Protein AF-A0AAU3Q7L6-F1 (afdb_monomer)

Sequence (71 aa):
MTAVDHTRFRVGDEVHVVRVYTPPTMRSRAEIRGLLTDTDEHSFVIDGERGRLCWNSGPNIEQTVEHVRPA

Foldseek 3Di:
DDQAPCVPDDQQFWKKKWKWFADPPDIDIDIDTAGFHDDDPFWTDGPPDPDIAGSCNDDRIDMDMDTDDDD

Secondary structure (DSSP, 8-state):
-----GGG--TT-EEEEEEEE--TT--EEEEEEEEEEEE-SSEEEETT-SSPEESS--TTEEEEEEE----

Nearest PDB structures (foldseek):
  8zra-assembly1_A  TM=5.021E-01  e=1.128E-01  Bacillus amyloliquefaciens
  1ci0-assembly1_B  TM=4.890E-01  e=1.317E+00  Saccharomyces cerevisiae
  6u9j-assembly1_A  TM=3.659E-01  e=8.245E-01  Escherichia coli O157:H7
  8qy6-assembly1_F  TM=3.224E-01  e=4.498E+00  Homo sapiens

Radius of gyration: 12.14 Å; Cα contacts (8 Å, |Δi|>4): 133; chains: 1; bounding box: 30×23×36 Å

pLDDT: mean 86.87, std 10.63, range [56.34, 95.44]

Solvent-accessible surface area (backbone atoms only — not comparable to full-atom values): 4277 Å² total; per-residue (Å²): 116,66,72,52,77,62,90,80,63,54,72,73,39,44,33,40,36,41,38,38,39,46,59,102,86,60,80,47,77,49,77,49,73,39,36,26,66,41,73,61,101,54,31,33,24,45,69,75,49,100,57,78,45,52,49,62,68,50,89,46,28,47,59,49,77,42,77,59,73,87,129

Mean predicted aligned error: 5.04 Å

Structure (mmCIF, N/CA/C/O backbone):
data_AF-A0AAU3Q7L6-F1
#
_entry.id   AF-A0AAU3Q7L6-F1
#
loop_
_atom_site.group_PDB
_atom_site.id
_atom_site.type_symbol
_atom_site.label_atom_id
_atom_site.label_alt_id
_atom_site.label_comp_id
_atom_site.label_asym_id
_atom_site.label_entity_id
_atom_site.label_seq_id
_atom_site.pdbx_PDB_ins_code
_atom_site.Cartn_x
_atom_site.Cartn_y
_atom_site.Cartn_z
_atom_site.occupancy
_atom_site.B_iso_or_equiv
_atom_site.auth_seq_id
_atom_site.auth_comp_id
_atom_site.auth_asym_id
_atom_site.auth_atom_id
_atom_site.pdbx_PDB_model_num
ATOM 1 N N . MET A 1 1 ? 9.211 -9.281 -7.143 1.00 58.84 1 MET A N 1
ATOM 2 C CA . MET A 1 1 ? 8.128 -8.370 -6.720 1.00 58.84 1 MET A CA 1
ATOM 3 C C . MET A 1 1 ? 7.171 -9.165 -5.861 1.00 58.84 1 MET A C 1
ATOM 5 O O . MET A 1 1 ? 6.660 -10.173 -6.336 1.00 58.84 1 MET A O 1
ATOM 9 N N . THR A 1 2 ? 6.986 -8.762 -4.610 1.00 64.94 2 THR A N 1
ATOM 10 C CA . THR A 1 2 ? 6.173 -9.509 -3.645 1.00 64.94 2 THR A CA 1
ATOM 11 C C . THR A 1 2 ? 4.977 -8.643 -3.296 1.00 64.94 2 THR A C 1
ATOM 13 O O . THR A 1 2 ? 5.156 -7.536 -2.796 1.00 64.94 2 THR A O 1
ATOM 16 N N . ALA A 1 3 ? 3.772 -9.104 -3.625 1.00 75.69 3 ALA A N 1
ATOM 17 C CA . ALA A 1 3 ? 2.562 -8.424 -3.188 1.00 75.69 3 ALA A CA 1
ATOM 18 C C . ALA A 1 3 ? 2.498 -8.478 -1.655 1.00 75.69 3 ALA A C 1
ATOM 20 O O . ALA A 1 3 ? 2.702 -9.541 -1.066 1.00 75.69 3 ALA A O 1
ATOM 21 N N . VAL A 1 4 ? 2.245 -7.334 -1.020 1.00 87.69 4 VAL A N 1
ATOM 22 C CA . VAL A 1 4 ? 2.005 -7.273 0.424 1.00 87.69 4 VAL A CA 1
ATOM 23 C C . VAL A 1 4 ? 0.641 -7.901 0.702 1.00 87.69 4 VAL A C 1
ATOM 25 O O . VAL A 1 4 ? -0.340 -7.563 0.039 1.00 87.69 4 VAL A O 1
ATOM 28 N N . ASP A 1 5 ? 0.572 -8.809 1.677 1.00 89.75 5 ASP A N 1
ATOM 29 C CA . ASP A 1 5 ? -0.700 -9.347 2.166 1.00 89.75 5 ASP A CA 1
ATOM 30 C C . ASP A 1 5 ? -1.437 -8.261 2.960 1.00 89.75 5 ASP A C 1
ATOM 32 O O . ASP A 1 5 ? -1.265 -8.116 4.173 1.00 89.75 5 ASP A O 1
ATOM 36 N N . HIS A 1 6 ? -2.228 -7.462 2.244 1.00 89.94 6 HIS A N 1
ATOM 37 C CA . HIS A 1 6 ? -2.917 -6.304 2.803 1.00 89.94 6 HIS A CA 1
ATOM 38 C C . HIS A 1 6 ? -4.027 -6.682 3.793 1.00 89.94 6 HIS A C 1
ATOM 40 O O . HIS A 1 6 ? -4.438 -5.850 4.594 1.00 89.94 6 HIS A O 1
ATOM 46 N N . THR A 1 7 ? -4.491 -7.939 3.798 1.00 92.31 7 THR A N 1
ATOM 47 C CA . THR A 1 7 ? -5.602 -8.394 4.658 1.00 92.31 7 THR A CA 1
ATOM 48 C C . THR A 1 7 ? -5.269 -8.362 6.154 1.00 92.31 7 THR A C 1
ATOM 50 O O . THR A 1 7 ? -6.155 -8.474 7.004 1.00 92.31 7 THR A O 1
ATOM 53 N N . ARG A 1 8 ? -3.984 -8.192 6.480 1.00 92.31 8 ARG A N 1
ATOM 54 C CA . ARG A 1 8 ? -3.453 -8.133 7.845 1.00 92.31 8 ARG A CA 1
ATOM 55 C C . ARG A 1 8 ? -3.414 -6.727 8.430 1.00 92.31 8 ARG A C 1
ATOM 57 O O . ARG A 1 8 ? -3.136 -6.607 9.618 1.00 92.31 8 ARG A O 1
ATOM 64 N N . PHE A 1 9 ? -3.670 -5.699 7.626 1.00 93.31 9 PHE A N 1
ATOM 65 C CA . PHE A 1 9 ? -3.586 -4.301 8.036 1.00 93.31 9 PHE A CA 1
ATOM 66 C C . PHE A 1 9 ? -4.972 -3.663 8.062 1.00 93.31 9 PHE A C 1
ATOM 68 O O . PHE A 1 9 ? -5.833 -3.974 7.235 1.00 93.31 9 PHE A O 1
ATOM 75 N N . ARG A 1 10 ? -5.208 -2.779 9.028 1.00 94.44 10 ARG A N 1
ATOM 76 C CA . ARG A 1 10 ? -6.480 -2.071 9.209 1.00 94.44 10 ARG A CA 1
ATOM 77 C C . ARG A 1 10 ? -6.243 -0.587 9.452 1.00 94.44 10 ARG A C 1
ATOM 79 O O . ARG A 1 10 ? -5.192 -0.183 9.938 1.00 94.44 10 ARG A O 1
ATOM 86 N N . VAL A 1 11 ? -7.250 0.229 9.135 1.00 94.75 11 VAL A N 1
ATOM 87 C CA . VAL A 1 11 ? -7.260 1.644 9.534 1.00 94.75 11 VAL A CA 1
ATOM 88 C C . VAL A 1 11 ? -7.097 1.732 11.053 1.00 94.75 11 VAL A C 1
ATOM 90 O O . VAL A 1 11 ? -7.789 1.029 11.791 1.00 94.75 11 VAL A O 1
ATOM 93 N N . GLY A 1 12 ? -6.186 2.591 11.502 1.00 93.50 12 GLY A N 1
ATOM 94 C CA . GLY A 1 12 ? -5.781 2.720 12.900 1.00 93.50 12 GLY A CA 1
ATOM 95 C C . GLY A 1 12 ? -4.543 1.903 13.286 1.00 93.50 12 GLY A C 1
ATOM 96 O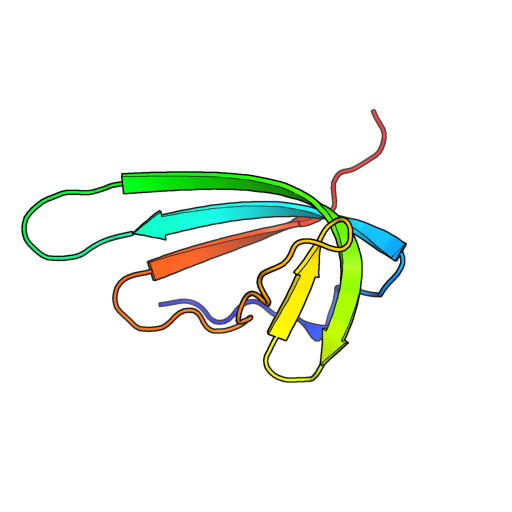 O . GLY A 1 12 ? -4.041 2.095 14.391 1.00 93.50 12 GLY A O 1
ATOM 97 N N . ASP A 1 13 ? -4.022 1.039 12.409 1.00 94.19 13 ASP A N 1
ATOM 98 C CA . ASP A 1 13 ? -2.738 0.374 12.643 1.00 94.19 13 ASP A CA 1
ATOM 99 C C . ASP A 1 13 ? -1.581 1.351 12.413 1.00 94.19 13 ASP A C 1
ATOM 101 O O . ASP A 1 13 ? -1.552 2.074 11.415 1.00 94.19 13 ASP A O 1
ATOM 105 N N . GLU A 1 14 ? -0.585 1.331 13.295 1.00 94.88 14 GLU A N 1
ATOM 106 C CA . GLU A 1 14 ? 0.691 2.000 13.049 1.00 94.88 14 GLU A CA 1
ATOM 107 C C . GLU A 1 14 ? 1.612 1.068 12.252 1.00 94.88 14 GLU A C 1
ATOM 109 O O . GLU A 1 14 ? 1.849 -0.084 12.634 1.00 94.88 14 GLU A O 1
ATOM 114 N N . VAL A 1 15 ? 2.120 1.553 11.120 1.00 94.62 15 VAL A N 1
ATOM 115 C CA . VAL A 1 15 ? 2.911 0.759 10.176 1.00 94.62 15 VAL A CA 1
ATOM 116 C C . VAL A 1 15 ? 4.224 1.439 9.809 1.00 94.62 15 VAL A C 1
ATOM 118 O O . VAL A 1 15 ? 4.339 2.664 9.770 1.00 94.62 15 VAL A O 1
ATOM 121 N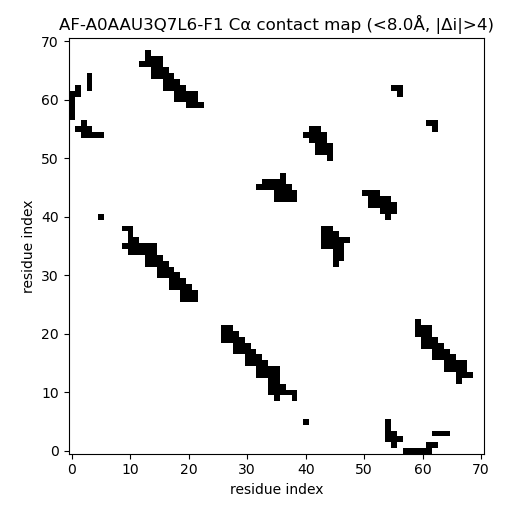 N . HIS A 1 16 ? 5.229 0.624 9.497 1.00 94.31 16 HIS A N 1
ATOM 122 C CA . HIS A 1 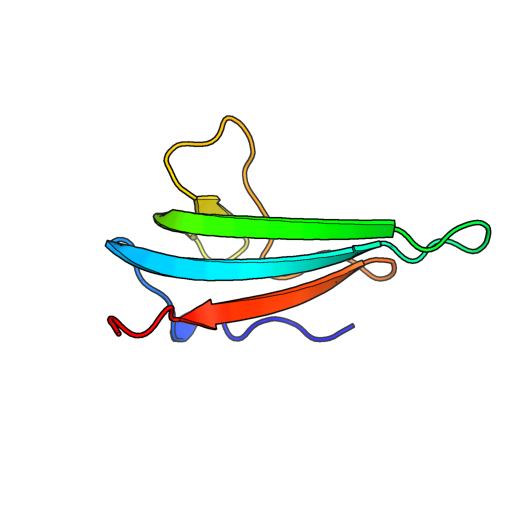16 ? 6.480 1.036 8.869 1.00 94.31 16 HIS A CA 1
ATOM 123 C C . HIS A 1 16 ? 6.519 0.475 7.453 1.00 94.31 16 HIS A C 1
ATOM 125 O O . HIS A 1 16 ? 6.457 -0.734 7.240 1.00 94.31 16 HIS A O 1
ATOM 131 N N . VAL A 1 17 ? 6.624 1.371 6.481 1.00 93.56 17 VAL A N 1
ATOM 132 C CA . VAL A 1 17 ? 6.751 1.052 5.065 1.00 93.56 17 VAL A CA 1
ATOM 133 C C . VAL A 1 17 ? 8.168 1.347 4.615 1.00 93.56 17 VAL A C 1
ATOM 135 O O . VAL A 1 17 ? 8.667 2.463 4.774 1.00 93.56 17 VAL A O 1
ATOM 138 N N . VAL A 1 18 ? 8.806 0.363 3.991 1.00 93.25 18 VAL A N 1
ATOM 139 C CA . VAL A 1 18 ? 10.103 0.534 3.335 1.00 93.25 18 VAL A CA 1
ATOM 140 C C . VAL A 1 18 ? 9.914 0.279 1.850 1.00 93.25 18 VAL A C 1
ATOM 142 O O . VAL A 1 18 ? 9.457 -0.789 1.449 1.00 93.25 18 VAL A O 1
ATOM 145 N N . ARG A 1 19 ? 10.283 1.260 1.024 1.00 91.62 19 ARG A N 1
ATOM 146 C CA . ARG A 1 19 ? 10.291 1.143 -0.437 1.00 91.62 19 ARG A CA 1
ATOM 147 C C . ARG A 1 19 ? 11.717 1.237 -0.942 1.00 91.62 19 ARG A C 1
ATOM 149 O O . ARG A 1 19 ? 12.417 2.216 -0.685 1.00 91.62 19 ARG A O 1
ATOM 156 N N . VAL A 1 20 ? 12.138 0.228 -1.685 1.00 91.75 20 VAL A N 1
ATOM 157 C CA . VAL A 1 20 ? 13.412 0.211 -2.396 1.00 91.75 20 VAL A CA 1
ATOM 158 C C . VAL A 1 20 ? 13.098 0.333 -3.878 1.00 91.75 20 VAL A C 1
ATOM 160 O O . VAL A 1 20 ? 12.548 -0.581 -4.487 1.00 91.75 20 VAL A O 1
ATOM 163 N N . TYR A 1 21 ? 13.427 1.489 -4.443 1.00 89.31 21 TYR A N 1
ATOM 164 C CA . TYR A 1 21 ? 13.280 1.765 -5.863 1.00 89.31 21 TYR A CA 1
ATOM 165 C C . TYR A 1 21 ? 14.485 1.196 -6.605 1.00 89.31 21 TYR A C 1
ATOM 167 O O . TYR A 1 21 ? 15.635 1.553 -6.329 1.00 89.31 21 TYR A O 1
ATOM 175 N N . THR A 1 22 ? 14.203 0.329 -7.563 1.00 79.56 22 THR A N 1
ATOM 176 C CA . THR A 1 22 ? 15.174 -0.366 -8.403 1.00 79.56 22 THR A CA 1
ATOM 177 C C . THR A 1 22 ? 14.834 -0.183 -9.890 1.00 79.56 22 THR A C 1
ATOM 179 O O . THR A 1 22 ? 14.149 -1.014 -10.476 1.00 79.56 22 THR A O 1
ATOM 182 N N . PRO A 1 23 ? 15.329 0.884 -10.550 1.00 72.75 2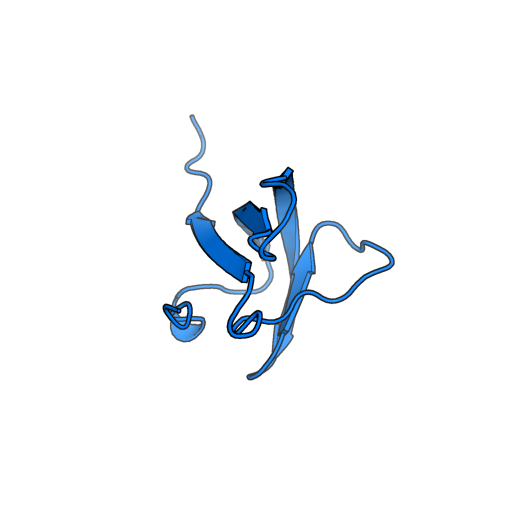3 PRO A N 1
ATOM 183 C CA . PRO A 1 23 ? 15.564 0.921 -11.997 1.00 72.75 23 PRO A CA 1
ATOM 184 C C . PRO A 1 23 ? 17.068 0.737 -12.325 1.00 72.75 23 PRO A C 1
ATOM 186 O O . PRO A 1 23 ? 17.906 0.845 -11.428 1.00 72.75 23 PRO A O 1
ATOM 189 N N . PRO A 1 24 ? 17.453 0.495 -13.597 1.00 59.12 24 PRO A N 1
ATOM 190 C CA . PRO A 1 24 ? 18.782 -0.013 -13.980 1.00 59.12 24 PRO A CA 1
ATOM 191 C C . PRO A 1 24 ? 19.992 0.896 -13.683 1.00 59.12 24 PRO A C 1
ATOM 193 O O . PRO A 1 24 ? 21.121 0.463 -13.893 1.00 59.12 24 PRO A O 1
ATOM 196 N N . THR A 1 25 ? 19.803 2.135 -13.217 1.00 63.19 25 THR A N 1
ATOM 197 C CA . THR A 1 25 ? 20.890 3.121 -13.063 1.00 63.19 25 THR A CA 1
ATOM 198 C C . THR A 1 25 ? 21.188 3.547 -11.624 1.00 63.19 25 THR A C 1
ATOM 200 O O . THR A 1 25 ? 22.330 3.906 -11.349 1.00 63.19 25 THR A O 1
ATOM 203 N N . MET A 1 26 ? 20.229 3.506 -10.688 1.00 71.88 26 MET A N 1
ATOM 204 C CA . MET A 1 26 ? 20.494 3.862 -9.285 1.00 71.88 26 MET A CA 1
ATOM 205 C C . MET A 1 26 ? 19.447 3.282 -8.327 1.00 71.88 26 MET A C 1
ATOM 207 O O . MET A 1 26 ? 18.245 3.423 -8.544 1.00 71.88 26 MET A O 1
ATOM 211 N N . ARG A 1 27 ? 19.917 2.666 -7.236 1.00 83.69 27 ARG A N 1
ATOM 212 C CA . ARG A 1 27 ? 19.079 2.160 -6.141 1.00 83.69 27 ARG A CA 1
ATOM 213 C C . ARG A 1 27 ? 18.796 3.287 -5.149 1.00 83.69 27 ARG A C 1
ATOM 215 O O . ARG A 1 27 ? 19.736 3.887 -4.634 1.00 83.69 27 ARG A O 1
ATOM 222 N N . SER A 1 28 ? 17.524 3.541 -4.853 1.00 90.00 28 SER A N 1
ATOM 223 C CA . SER A 1 28 ? 17.098 4.506 -3.828 1.00 90.00 28 SER A CA 1
ATOM 224 C C . SER A 1 28 ? 16.194 3.834 -2.796 1.00 90.00 28 SER A C 1
ATOM 226 O O . SER A 1 28 ? 15.483 2.883 -3.119 1.00 90.00 28 SER A O 1
ATOM 228 N N . ARG A 1 29 ? 16.226 4.310 -1.549 1.00 91.44 29 ARG A N 1
ATOM 229 C CA . ARG A 1 29 ? 15.432 3.780 -0.434 1.00 91.44 29 ARG A CA 1
ATOM 230 C C . ARG A 1 29 ? 14.641 4.909 0.217 1.00 91.44 29 ARG A C 1
ATOM 232 O O . ARG A 1 29 ? 15.215 5.941 0.547 1.00 91.44 29 ARG A O 1
ATOM 239 N N . ALA A 1 30 ? 13.349 4.683 0.420 1.00 89.94 30 ALA A N 1
ATOM 240 C CA . ALA A 1 30 ? 12.468 5.554 1.186 1.00 89.94 30 ALA A CA 1
ATOM 241 C C . ALA A 1 30 ? 11.831 4.767 2.335 1.00 89.94 30 ALA A C 1
ATOM 243 O O . ALA A 1 30 ? 11.484 3.595 2.176 1.00 89.94 30 ALA A O 1
ATOM 244 N N . GLU A 1 31 ? 11.678 5.423 3.480 1.00 92.62 31 GLU A N 1
ATOM 245 C CA . GLU A 1 31 ? 11.052 4.864 4.674 1.00 92.62 31 GLU A CA 1
ATOM 246 C C . GLU A 1 31 ? 9.961 5.813 5.156 1.00 92.62 31 GLU A C 1
ATOM 248 O O . GLU A 1 31 ? 10.176 7.022 5.214 1.00 92.62 31 GLU A O 1
ATOM 253 N N . ILE A 1 32 ? 8.797 5.259 5.480 1.00 91.69 32 ILE A N 1
ATOM 254 C CA . ILE A 1 32 ? 7.624 6.005 5.935 1.00 91.69 32 ILE A CA 1
ATOM 255 C C . ILE A 1 32 ? 7.070 5.267 7.149 1.00 91.69 32 ILE A C 1
ATOM 257 O O . ILE A 1 32 ? 6.901 4.050 7.103 1.00 91.69 32 ILE A O 1
ATOM 261 N N . ARG A 1 33 ? 6.807 5.980 8.240 1.00 92.75 33 ARG A N 1
ATOM 262 C CA . ARG A 1 33 ? 6.172 5.432 9.443 1.00 92.75 33 ARG A CA 1
ATOM 263 C C . ARG A 1 33 ? 4.977 6.285 9.795 1.00 92.75 33 ARG A C 1
ATOM 265 O O . ARG A 1 33 ? 5.099 7.500 9.705 1.00 92.75 33 ARG A O 1
ATOM 272 N N . GLY A 1 34 ? 3.891 5.646 10.204 1.00 92.81 34 GLY A N 1
ATOM 273 C CA . GLY A 1 34 ? 2.709 6.361 10.653 1.00 92.81 34 GLY A CA 1
ATOM 274 C C . GLY A 1 34 ? 1.466 5.495 10.741 1.00 92.81 34 GLY A C 1
ATOM 275 O O . GLY A 1 34 ? 1.509 4.277 10.551 1.00 92.81 34 GLY A O 1
ATOM 276 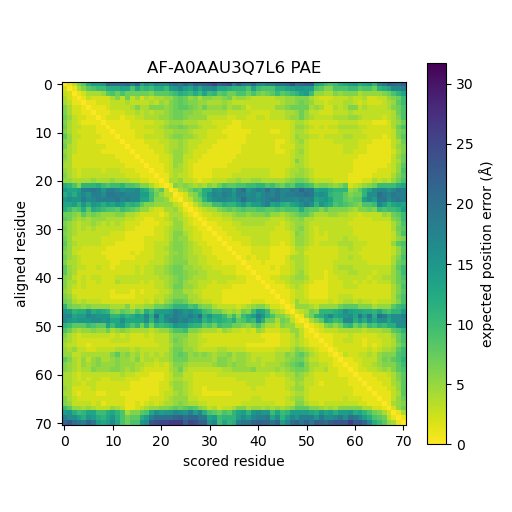N N . LEU A 1 35 ? 0.345 6.149 11.012 1.00 94.69 35 LEU A N 1
ATOM 277 C CA . LEU A 1 35 ? -0.965 5.543 11.171 1.00 94.69 35 LEU A CA 1
ATOM 278 C C . LEU A 1 35 ? -1.624 5.304 9.813 1.00 94.69 35 LEU A C 1
ATOM 280 O O . LEU A 1 35 ? -1.748 6.229 9.013 1.00 94.69 35 LEU A O 1
ATOM 284 N N . LEU A 1 36 ? -2.134 4.099 9.570 1.00 94.25 36 LEU A N 1
ATOM 285 C CA . LEU A 1 36 ? -3.024 3.852 8.441 1.00 94.25 36 LEU A CA 1
ATOM 286 C C . LEU A 1 36 ? -4.326 4.624 8.633 1.00 94.25 36 LEU A C 1
ATOM 288 O O . LEU A 1 36 ? -5.126 4.310 9.514 1.00 94.25 36 LEU A O 1
ATOM 292 N N . THR A 1 37 ? -4.554 5.625 7.790 1.00 95.44 37 THR A N 1
ATOM 293 C CA . THR A 1 37 ? -5.760 6.461 7.838 1.00 95.44 37 THR A CA 1
ATOM 294 C C . THR A 1 37 ? -6.821 6.025 6.836 1.00 95.44 37 THR A C 1
ATOM 296 O O . THR A 1 37 ? -7.992 6.333 7.027 1.00 95.44 37 THR A O 1
ATOM 299 N N . ASP A 1 38 ? -6.426 5.318 5.776 1.00 94.44 38 ASP A N 1
ATOM 300 C CA . ASP A 1 38 ? -7.341 4.765 4.776 1.00 94.44 38 ASP A CA 1
ATOM 301 C C . ASP A 1 38 ? -6.723 3.546 4.077 1.00 94.44 38 ASP A C 1
ATOM 303 O O . ASP A 1 38 ? -5.501 3.476 3.917 1.00 94.44 38 ASP A O 1
ATOM 307 N N . THR A 1 39 ? -7.557 2.596 3.655 1.00 93.31 39 THR A N 1
ATOM 308 C CA . THR A 1 39 ? -7.139 1.430 2.866 1.00 93.31 39 THR A CA 1
ATOM 309 C C . THR A 1 39 ? -8.277 0.882 2.014 1.00 93.31 39 THR A C 1
ATOM 311 O O . THR A 1 39 ? -9.426 0.811 2.439 1.00 93.31 39 THR A O 1
ATOM 314 N N . ASP A 1 40 ? -7.917 0.392 0.834 1.00 92.38 40 ASP A N 1
ATOM 315 C CA . ASP A 1 40 ? -8.754 -0.433 -0.029 1.00 92.38 40 ASP A CA 1
ATOM 316 C C . ASP A 1 40 ? -7.970 -1.647 -0.555 1.00 92.38 40 ASP A C 1
ATOM 318 O O . ASP A 1 40 ? -6.858 -1.939 -0.108 1.00 92.38 40 ASP A O 1
ATOM 322 N N . GLU A 1 41 ? -8.568 -2.376 -1.497 1.00 90.81 41 GLU A N 1
ATOM 323 C CA . GLU A 1 41 ? -7.993 -3.577 -2.113 1.00 90.81 41 GLU A CA 1
ATOM 324 C C . GLU A 1 41 ? -6.670 -3.332 -2.864 1.00 90.81 41 GLU A C 1
ATOM 326 O O . GLU A 1 41 ? -5.901 -4.265 -3.115 1.00 90.81 41 GLU A O 1
ATOM 331 N N . HIS A 1 42 ? -6.375 -2.087 -3.236 1.00 91.88 42 HIS A N 1
ATOM 332 C CA . HIS A 1 42 ? -5.229 -1.737 -4.073 1.00 91.88 42 HIS A CA 1
ATOM 333 C C . HIS A 1 42 ? -4.202 -0.881 -3.351 1.00 91.88 42 HIS A C 1
ATOM 335 O O . HIS A 1 42 ? -3.024 -0.882 -3.724 1.00 91.88 42 HIS A O 1
ATOM 341 N N . SER A 1 43 ? -4.625 -0.143 -2.334 1.00 94.06 43 SER A N 1
ATOM 342 C CA . SER A 1 43 ? -3.859 0.978 -1.834 1.00 94.06 43 SER A CA 1
ATOM 343 C C . SER A 1 43 ? -4.217 1.402 -0.418 1.00 94.06 43 SER A C 1
ATOM 345 O O . SER A 1 43 ? -5.204 0.957 0.158 1.00 94.06 43 SER A O 1
ATOM 347 N N . PHE A 1 44 ? -3.386 2.278 0.138 1.00 94.69 44 PHE A N 1
ATOM 348 C CA . PHE A 1 44 ? -3.501 2.773 1.500 1.00 94.69 44 PHE A CA 1
ATOM 349 C C . PHE A 1 44 ? -2.891 4.169 1.661 1.00 94.69 44 PHE A C 1
ATOM 351 O O . PHE A 1 44 ? -2.142 4.645 0.801 1.00 94.69 44 PHE A O 1
ATOM 358 N N . VAL A 1 45 ? -3.218 4.826 2.773 1.00 94.69 45 VAL A N 1
ATOM 359 C CA . VAL A 1 45 ? -2.732 6.161 3.153 1.00 94.69 45 VAL A CA 1
ATOM 360 C C . VAL A 1 45 ? -2.182 6.114 4.576 1.00 94.69 45 VAL A C 1
ATOM 362 O O . VAL A 1 45 ? -2.797 5.503 5.450 1.00 94.69 45 VAL A O 1
ATOM 365 N N . ILE A 1 46 ? -1.040 6.770 4.799 1.00 93.00 46 ILE A N 1
ATOM 366 C CA . ILE A 1 46 ? -0.394 6.915 6.111 1.00 93.00 46 ILE A CA 1
ATOM 367 C C . ILE A 1 46 ? -0.484 8.378 6.556 1.00 93.00 46 ILE A C 1
ATOM 369 O O . ILE A 1 46 ? -0.273 9.259 5.731 1.00 93.00 46 ILE A O 1
ATOM 373 N N . ASP A 1 47 ? -0.801 8.638 7.826 1.00 88.19 47 ASP A N 1
ATOM 374 C CA . ASP A 1 47 ? -0.805 9.964 8.480 1.00 88.19 47 ASP A CA 1
ATOM 375 C C . ASP A 1 47 ? -1.570 11.076 7.732 1.00 88.19 47 ASP A C 1
ATOM 377 O O . ASP A 1 47 ? -1.291 12.265 7.888 1.00 88.19 47 ASP A O 1
ATOM 381 N N . GLY A 1 48 ? -2.551 10.715 6.897 1.00 70.81 48 GLY A N 1
ATOM 382 C CA . GLY A 1 48 ? -3.247 11.677 6.040 1.00 70.81 48 GLY A CA 1
ATOM 383 C C . GLY A 1 48 ? -2.351 12.321 4.971 1.00 70.81 48 GLY A C 1
ATOM 384 O O . GLY A 1 48 ? -2.655 13.423 4.506 1.00 70.81 48 GLY A O 1
ATOM 385 N N . G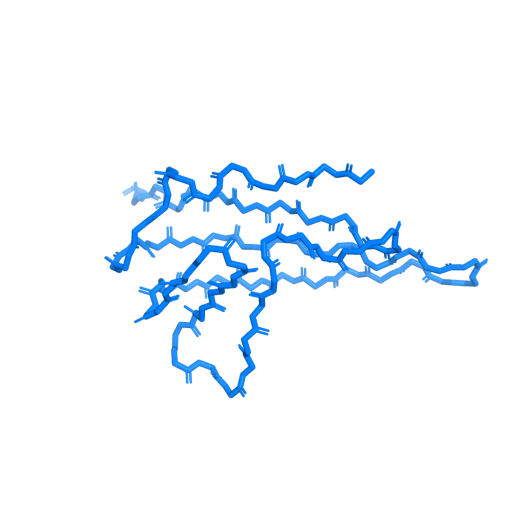LU A 1 49 ? -1.247 11.666 4.585 1.00 72.69 49 GLU A N 1
ATOM 386 C CA . GLU A 1 49 ? -0.346 12.124 3.529 1.00 72.69 49 GLU A CA 1
ATOM 387 C C . GLU A 1 49 ? -1.097 12.458 2.232 1.00 72.69 49 GLU A C 1
ATOM 389 O O . GLU A 1 49 ? -2.107 11.854 1.868 1.00 72.69 49 GLU A O 1
ATOM 394 N N . ARG A 1 50 ? -0.538 13.402 1.461 1.00 63.69 50 ARG A N 1
ATOM 395 C CA . ARG A 1 50 ? -1.081 13.799 0.149 1.00 63.69 50 ARG A CA 1
ATOM 396 C C . ARG A 1 50 ? -1.022 12.683 -0.906 1.00 63.69 50 ARG A C 1
ATOM 398 O O . ARG A 1 50 ? -1.548 12.877 -2.001 1.00 63.69 50 ARG A O 1
ATOM 405 N N . GLY A 1 51 ? -0.357 11.562 -0.622 1.00 72.75 51 GLY A N 1
ATOM 406 C CA . GLY A 1 51 ? -0.110 10.473 -1.561 1.00 72.75 51 GLY A CA 1
ATOM 407 C C . GLY A 1 51 ? -0.651 9.134 -1.070 1.00 72.75 51 GLY A C 1
ATOM 408 O O . GLY A 1 51 ? -0.376 8.705 0.044 1.00 72.75 51 GLY A O 1
ATOM 409 N N . ARG A 1 52 ? -1.383 8.449 -1.948 1.00 88.62 52 ARG A N 1
ATOM 410 C CA . ARG A 1 52 ? -1.851 7.074 -1.757 1.00 88.62 52 ARG A CA 1
ATOM 411 C C . ARG A 1 52 ? -0.776 6.097 -2.244 1.00 88.62 52 ARG A C 1
ATOM 413 O O . ARG A 1 52 ? -0.272 6.233 -3.360 1.00 88.62 52 ARG A O 1
ATOM 420 N N . LEU A 1 53 ? -0.411 5.131 -1.408 1.00 91.19 53 LEU A N 1
ATOM 421 C CA . LEU A 1 53 ? 0.563 4.082 -1.713 1.00 91.19 53 LEU A CA 1
ATOM 422 C C . LEU A 1 53 ? -0.156 2.824 -2.193 1.00 91.19 53 LEU A C 1
ATOM 424 O O . LEU A 1 53 ? -1.218 2.489 -1.685 1.00 91.19 53 LEU A O 1
ATOM 428 N N . CYS A 1 54 ? 0.423 2.102 -3.151 1.00 92.19 54 CYS A N 1
ATOM 429 C CA . CYS A 1 54 ? -0.144 0.839 -3.626 1.00 92.19 54 CYS A CA 1
ATOM 430 C C . CYS A 1 54 ? 0.382 -0.338 -2.798 1.00 92.19 54 CYS A C 1
ATOM 432 O O . CYS A 1 54 ? 1.584 -0.418 -2.537 1.00 92.19 54 CYS A O 1
ATOM 434 N N . TRP A 1 55 ? -0.480 -1.305 -2.477 1.00 92.75 55 TRP A N 1
ATOM 435 C CA . TRP A 1 55 ? -0.076 -2.593 -1.894 1.00 92.75 55 TRP A CA 1
ATOM 436 C C . TRP A 1 55 ? 0.817 -3.404 -2.841 1.00 92.75 55 TRP A C 1
ATOM 438 O O . TRP A 1 55 ? 1.703 -4.136 -2.401 1.00 92.75 55 TRP A O 1
ATOM 448 N N . ASN A 1 56 ? 0.598 -3.241 -4.149 1.00 91.06 56 ASN A N 1
ATOM 449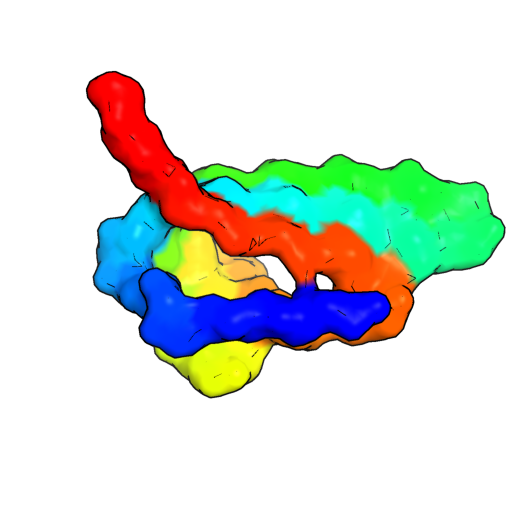 C CA . ASN A 1 56 ? 1.425 -3.795 -5.213 1.00 91.06 56 ASN A CA 1
ATOM 450 C C . ASN A 1 56 ? 2.108 -2.656 -5.985 1.00 91.06 56 ASN A C 1
ATOM 452 O O . ASN A 1 56 ? 1.497 -1.992 -6.819 1.00 91.06 56 ASN A O 1
ATOM 456 N N . SER A 1 57 ? 3.378 -2.409 -5.671 1.00 8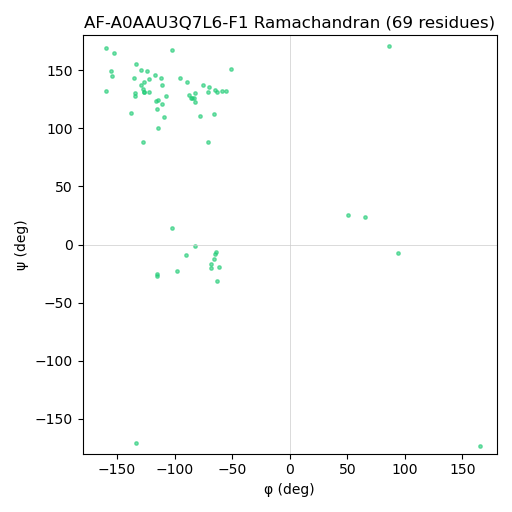7.19 57 SER A N 1
ATOM 457 C CA . SER A 1 57 ? 4.120 -1.211 -6.083 1.00 87.19 57 SER A CA 1
ATOM 458 C C . SER A 1 57 ? 4.707 -1.271 -7.501 1.00 87.19 57 SER A C 1
ATOM 460 O O . SER A 1 57 ? 5.325 -0.302 -7.943 1.00 87.19 57 SER A O 1
ATOM 462 N N . GLY A 1 58 ? 4.530 -2.384 -8.216 1.00 86.69 58 GLY A N 1
ATOM 463 C CA . GLY A 1 58 ? 5.082 -2.589 -9.555 1.00 86.69 58 GLY A CA 1
ATOM 464 C C . GLY A 1 58 ? 6.521 -3.134 -9.572 1.00 86.69 58 GLY A C 1
ATOM 465 O O . GLY A 1 58 ? 7.181 -3.244 -8.538 1.00 86.69 58 GLY A O 1
ATOM 466 N N . PRO A 1 59 ? 7.024 -3.525 -10.759 1.00 86.69 59 PRO A N 1
ATOM 467 C CA . PRO A 1 59 ? 8.179 -4.422 -10.896 1.00 86.69 59 PRO A CA 1
ATOM 468 C C . PRO A 1 59 ? 9.520 -3.823 -10.450 1.00 86.69 59 PRO A C 1
ATOM 470 O O . PRO A 1 59 ? 10.441 -4.573 -10.144 1.00 86.69 59 PRO A O 1
ATOM 473 N N . ASN A 1 60 ? 9.616 -2.494 -10.387 1.00 88.00 60 ASN A N 1
ATOM 474 C CA . ASN A 1 60 ? 10.838 -1.752 -10.060 1.00 88.00 60 ASN A CA 1
ATOM 475 C C . ASN A 1 60 ? 10.846 -1.236 -8.616 1.00 88.00 60 ASN A C 1
ATOM 477 O O . ASN A 1 60 ? 11.580 -0.302 -8.293 1.00 88.00 60 ASN A O 1
ATOM 481 N N . ILE A 1 61 ? 9.947 -1.747 -7.773 1.00 89.56 61 ILE A N 1
ATOM 482 C CA . ILE A 1 61 ? 9.805 -1.298 -6.394 1.00 89.56 61 ILE A CA 1
ATOM 483 C C . ILE A 1 61 ? 9.605 -2.521 -5.509 1.00 89.56 61 ILE A C 1
ATOM 485 O O . ILE A 1 61 ? 8.579 -3.197 -5.564 1.00 89.56 61 ILE A O 1
ATOM 489 N N . GLU A 1 62 ? 10.590 -2.792 -4.663 1.00 90.88 62 GLU A N 1
ATOM 490 C CA . GLU A 1 62 ? 10.418 -3.711 -3.545 1.00 90.88 62 GLU A CA 1
ATOM 491 C C . GLU A 1 62 ? 9.785 -2.929 -2.396 1.00 90.88 62 GLU A C 1
ATOM 493 O O . GLU A 1 62 ? 10.288 -1.873 -2.009 1.00 90.88 62 GLU A O 1
ATOM 498 N N . GLN A 1 63 ? 8.668 -3.425 -1.869 1.00 92.50 63 GLN A N 1
ATOM 499 C CA . GLN A 1 63 ? 7.960 -2.791 -0.765 1.00 92.50 63 GLN A CA 1
ATOM 500 C C . GLN A 1 63 ? 7.741 -3.797 0.356 1.00 92.50 63 GLN A C 1
ATOM 502 O O . GLN A 1 63 ? 7.250 -4.901 0.121 1.00 92.50 63 GLN A O 1
ATOM 507 N N . THR A 1 64 ? 8.071 -3.387 1.575 1.00 93.44 64 THR A N 1
ATOM 508 C CA . THR A 1 64 ? 7.682 -4.081 2.801 1.00 93.44 64 THR A CA 1
ATOM 509 C C . THR A 1 64 ? 6.797 -3.167 3.633 1.00 93.44 64 THR A C 1
ATOM 511 O O . THR A 1 64 ? 6.953 -1.944 3.609 1.00 93.44 64 THR A O 1
ATOM 514 N N . VAL A 1 65 ? 5.839 -3.771 4.330 1.00 94.25 65 VAL A N 1
ATOM 515 C CA . VAL A 1 65 ? 4.947 -3.097 5.275 1.00 94.25 65 VAL A CA 1
ATOM 516 C C . VAL A 1 65 ? 4.893 -3.967 6.519 1.00 94.25 65 VAL A C 1
ATOM 518 O O . VAL A 1 65 ? 4.649 -5.169 6.416 1.00 94.25 65 VAL A O 1
ATOM 521 N N . GLU A 1 66 ? 5.153 -3.375 7.677 1.00 94.81 66 GLU A N 1
ATOM 522 C CA . GLU A 1 66 ? 5.223 -4.075 8.959 1.00 94.81 66 GLU A CA 1
ATOM 523 C C . GLU A 1 66 ? 4.464 -3.287 10.027 1.00 94.81 66 GLU A C 1
ATOM 525 O O . GLU A 1 66 ? 4.513 -2.058 10.034 1.00 94.81 66 GLU A O 1
ATOM 530 N N . HIS A 1 67 ? 3.783 -3.979 10.946 1.00 94.69 67 HIS A N 1
ATOM 531 C CA . HIS A 1 67 ? 3.218 -3.341 12.137 1.00 94.69 67 HIS A CA 1
ATOM 532 C C . HIS A 1 67 ? 4.334 -2.799 13.024 1.00 94.69 67 HIS A C 1
ATOM 534 O O . HIS A 1 67 ? 5.275 -3.520 13.370 1.00 94.69 67 HIS A O 1
ATOM 540 N N . VAL A 1 68 ? 4.187 -1.556 13.468 1.00 91.31 68 VAL A N 1
ATOM 541 C CA . VAL A 1 68 ? 5.013 -1.011 14.540 1.00 91.31 68 VAL A CA 1
ATOM 542 C C . VAL A 1 68 ? 4.454 -1.565 15.846 1.00 91.31 68 VAL A C 1
ATOM 544 O O . VAL A 1 68 ? 3.336 -1.251 16.246 1.00 91.31 68 VAL A O 1
ATOM 547 N N . ARG A 1 69 ? 5.204 -2.449 16.512 1.00 79.19 69 ARG A N 1
ATOM 548 C CA . ARG A 1 69 ? 4.847 -2.829 17.883 1.00 79.19 69 ARG A CA 1
ATOM 549 C C . ARG A 1 69 ? 5.113 -1.626 18.790 1.00 79.19 69 ARG A C 1
ATOM 551 O O . ARG A 1 69 ? 6.195 -1.047 18.665 1.00 79.19 69 ARG A O 1
ATOM 558 N N . PRO A 1 70 ? 4.201 -1.278 19.713 1.00 57.91 70 PRO A N 1
ATOM 559 C CA . PRO A 1 70 ? 4.559 -0.363 20.784 1.00 57.91 70 PRO A CA 1
ATOM 560 C C . PRO A 1 70 ? 5.728 -0.976 21.568 1.00 57.91 70 PRO A C 1
ATOM 562 O O . PRO A 1 70 ? 5.724 -2.179 21.851 1.00 57.91 70 PRO A O 1
ATOM 565 N N . ALA A 1 71 ? 6.755 -0.155 21.801 1.00 56.34 71 ALA A N 1
ATOM 566 C CA . ALA A 1 71 ? 7.948 -0.512 22.564 1.00 56.34 71 ALA A CA 1
ATOM 567 C C . ALA A 1 71 ? 7.627 -0.780 24.041 1.00 56.34 71 ALA A C 1
ATOM 569 O O . ALA A 1 71 ? 6.666 -0.165 24.559 1.00 56.34 71 ALA A O 1
#

=== Feature glossary ===
The features interleaved in this record are:

— What the protein is —

Sequence gives the chain of amino acids in standard one-letter code (A=alanine, C=cysteine, …, Y=tyrosine), read N→C. It is the only feature that is directly encoded by the gene; all structural features are derived from the folded form of this sequence.

Database cross-references. InterPro integrates a dozen domain/family signature databases into unified entries with residue-range hits. GO terms attach function/process/location labels with evidence codes. CATH codes position the fold in a four-level structural taxonomy. Organism is the NCBI-taxonomy species name.

— Where its atoms are —

Atomic coordinates in PDBx/mmCIF format — the same representation the Protein Data Bank distributes. Each line of the _atom_site loop places one backbone atom in Cartesian space (units: ångströms, origin: arbitrary).

The six renders are orthographic views along the three Cartesian axes in both directions. Representation (cartoon, sticks, or surface) and color scheme (sequence-rainbow or by-chain) vary across proteins so the training set covers all the common visualization conventions.

— Local backbone conformation —

Eight-state secondary structure (DSSP): H is the canonical α-helix, G the tighter 3₁₀-helix, I the wider π-helix; E/B are β-structure, T and S are turns and bends, and '-' is everything else. DSSP derives these from the pattern of main-chain N–H···O=C hydrogen bonds, not from the sequence.

P-SEA three-state annotation labels each residue as helix, strand, or coil based purely on the geometry of the Cα trace. It serves as a fallback when the full backbone (and thus DSSP) is unavailable.

The φ/ψ torsion pair specifies the backbone conformation at each residue. φ rotates about the N–Cα bond, ψ about the Cα–C bond. Steric clashes forbid most of the (φ, ψ) plane — the allowed regions (α-helix basin, β-sheet basin, left-handed helix) are the Ramachandran-allowed regions.

— Global shape and packing —

The geometric summary reports three s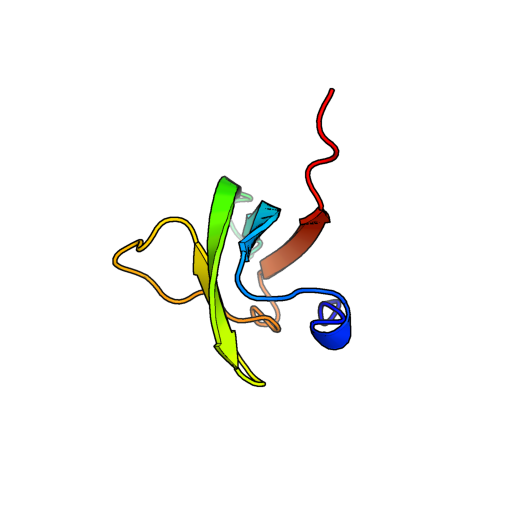hape descriptors. Rg (radius of gyration) measures how spread out the Cα atoms are about their centre of mass; compact globular proteins have small Rg, elongated or unfolded ones large. Cα contacts (<8 Å, |i−j|>4) count long-range residue pairs in spatial proximity — high for tightly packed folds, near zero for rods or random coil. The bounding-box extents give the protein's footprint along x, y, z in Å.

Solvent-accessible surface area (SASA) is the area in Å² traced out by the centre of a 1.4 Å probe sphere (a water molecule) rolled over the protein's van der Waals surface (Shrake–Rupley / Lee–Richards construction). Buried residues have near-zero SASA; fully exposed residues can exceed 200 Å². The total SASA scales roughly with the number of surface residues.

The contact map is a binary N×N matrix image: pixel (i, j) is dark where Cα_i and Cα_j are within 8 Å and |i−j|>4. Because the |i−j|>4 filter removes local helical contacts, off-diagonal stripes parallel to the main diagonal indicate parallel β-sheets; stripes perpendicular to it indicate antiparallel β-sheets. The Ramachandran plot scatters every residue's (φ, ψ) pair against the sterically allowed regions. The PAE heatmap renders the predicted-aligned-error matrix.

— Structural neighborhood —

3Di is Foldseek's structural alphabet. Each residue is assigned one of twenty discrete states based on how its Cα sits relative to its spatial (not sequential) neighbors. Aligning 3Di strings finds structural homologs roughly as well as full 3D superposition, but orders of magnitude faster.

Nearest PDB neighbors are the top structural matches found by Foldseek when searching this structure against the entire Protein Data Bank. Each hit reports a TM-score (0 to 1; >0.5 almost always implies the same fold) and an E-value. These are *structural* homologs — they may share no detectable sequence similarity.

— Confidence and disorder —

For AlphaFold models, the B-factor field carries pLDDT — the model's own estimate of local accuracy on a 0–100 scale. Regions with pLDDT<50 should be treated as essentially unmodeled; they often correspond to intrinsically disordered segments.

Crystallographic B-factors measure how much each atom's electron density is smeared out, in Å². They rise in mobile loops and surface residues and fall in the buried interior. In AlphaFold models this column is repurposed to hold pLDDT instead.

Predicted aligned error is AlphaFold's pairwise confidence. Unlike pLDDT (per-residue), PAE is per-residue-pair and captures whether two parts of the structure are correctly placed relative to each other. Units are ångströms of expected positional error.